Protein AF-A0A2D9F2F9-F1 (afdb_monomer_lite)

Structure (mmCIF, N/CA/C/O backbone):
data_AF-A0A2D9F2F9-F1
#
_entry.id   AF-A0A2D9F2F9-F1
#
loop_
_atom_site.group_PDB
_atom_site.id
_atom_site.type_symbol
_atom_site.label_atom_id
_atom_site.label_alt_id
_atom_site.label_comp_id
_atom_site.label_asym_id
_atom_site.label_entity_id
_atom_site.label_seq_id
_atom_site.pdbx_PDB_ins_code
_atom_site.Cartn_x
_atom_site.Cartn_y
_atom_site.Cartn_z
_atom_site.occupancy
_atom_site.B_iso_or_equiv
_atom_site.auth_seq_id
_atom_site.auth_comp_id
_atom_site.auth_asym_id
_atom_site.auth_atom_id
_atom_site.pdbx_PDB_model_num
ATOM 1 N N . MET A 1 1 ? 31.257 12.591 12.734 1.00 41.09 1 MET A N 1
ATOM 2 C CA . MET A 1 1 ? 29.980 13.313 12.896 1.00 41.09 1 MET A CA 1
ATOM 3 C C . MET A 1 1 ? 28.908 12.246 12.796 1.00 41.09 1 MET A C 1
ATOM 5 O O . MET A 1 1 ? 28.922 11.585 11.764 1.00 41.09 1 MET A O 1
ATOM 9 N N . PRO A 1 2 ? 28.128 11.923 13.841 1.00 45.25 2 PRO A N 1
ATOM 10 C CA . PRO A 1 2 ? 27.091 10.921 13.665 1.00 45.25 2 PRO A CA 1
ATOM 11 C C . PRO A 1 2 ? 25.992 11.529 12.789 1.00 45.25 2 PRO A C 1
ATOM 13 O O . PRO A 1 2 ? 25.572 12.664 12.996 1.00 45.25 2 PRO A O 1
ATOM 16 N N . ALA A 1 3 ? 25.642 10.796 11.739 1.00 45.31 3 ALA A N 1
ATOM 17 C CA . ALA A 1 3 ? 24.453 11.023 10.946 1.00 45.31 3 ALA A CA 1
ATOM 18 C C . ALA A 1 3 ? 23.274 10.523 11.786 1.00 45.31 3 ALA A C 1
ATOM 20 O O . ALA A 1 3 ? 22.999 9.326 11.805 1.00 45.31 3 ALA A O 1
ATOM 21 N N . ASP A 1 4 ? 22.662 11.410 12.566 1.00 48.84 4 ASP A N 1
ATOM 22 C CA . ASP A 1 4 ? 21.375 11.122 13.190 1.00 48.84 4 ASP A CA 1
ATOM 23 C C . ASP A 1 4 ? 20.339 11.035 12.065 1.00 48.84 4 ASP A C 1
ATOM 25 O O . ASP A 1 4 ? 20.074 12.002 11.351 1.00 48.84 4 ASP A O 1
ATOM 29 N N . ALA A 1 5 ? 19.882 9.806 11.844 1.00 53.22 5 ALA A N 1
ATOM 30 C CA . ALA A 1 5 ? 19.003 9.390 10.771 1.00 53.22 5 ALA A CA 1
ATOM 31 C C . ALA A 1 5 ? 17.619 10.026 10.938 1.00 53.22 5 ALA A C 1
ATOM 33 O O . ALA A 1 5 ? 16.884 9.675 11.861 1.00 53.22 5 ALA A O 1
ATOM 34 N N . ASP A 1 6 ? 17.252 10.931 10.034 1.00 70.38 6 ASP A N 1
ATOM 35 C CA . ASP A 1 6 ? 15.881 11.429 9.913 1.00 70.38 6 ASP A CA 1
ATOM 36 C C . ASP A 1 6 ? 15.065 10.363 9.160 1.00 70.38 6 ASP A C 1
ATOM 38 O O . ASP A 1 6 ? 14.753 10.496 7.984 1.00 70.38 6 ASP A O 1
ATOM 42 N N . ASN A 1 7 ? 14.826 9.221 9.811 1.00 78.12 7 ASN A N 1
ATOM 43 C CA . ASN A 1 7 ? 13.975 8.160 9.283 1.00 78.12 7 ASN A CA 1
ATOM 44 C C . ASN A 1 7 ? 12.609 8.244 9.966 1.00 78.12 7 ASN A C 1
ATOM 46 O O . ASN A 1 7 ? 12.495 8.113 11.189 1.00 78.12 7 ASN A O 1
ATOM 50 N N . MET A 1 8 ? 11.570 8.486 9.176 1.00 84.56 8 MET A N 1
ATOM 51 C CA . MET A 1 8 ? 10.201 8.589 9.649 1.00 84.56 8 MET A CA 1
ATOM 52 C C . MET A 1 8 ? 9.479 7.261 9.442 1.00 84.56 8 MET A C 1
ATOM 54 O O . MET A 1 8 ? 9.190 6.861 8.317 1.00 84.56 8 MET A O 1
ATOM 58 N N . LEU A 1 9 ? 9.132 6.618 10.556 1.00 88.31 9 LEU A N 1
ATOM 59 C CA . LEU A 1 9 ? 8.316 5.410 10.576 1.00 88.31 9 LEU A CA 1
ATOM 60 C C . LEU A 1 9 ? 6.837 5.769 10.725 1.00 88.31 9 LEU A C 1
ATOM 62 O O . LEU A 1 9 ? 6.443 6.410 11.705 1.00 88.31 9 LEU A O 1
ATOM 66 N N . VAL A 1 10 ? 6.020 5.318 9.775 1.00 90.94 10 VAL A N 1
ATOM 67 C CA . VAL A 1 10 ? 4.558 5.418 9.846 1.00 90.94 10 VAL A CA 1
ATOM 68 C C . VAL A 1 10 ? 3.949 4.038 9.649 1.00 90.94 10 VAL A C 1
ATOM 70 O O . VAL A 1 10 ? 4.169 3.399 8.623 1.00 90.94 10 VAL A O 1
ATOM 73 N N . ARG A 1 11 ? 3.154 3.581 10.615 1.00 93.3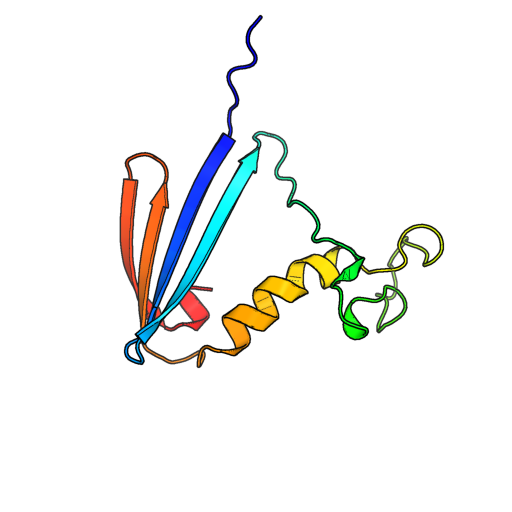1 11 ARG A N 1
ATOM 74 C CA . ARG A 1 11 ? 2.433 2.309 10.547 1.00 93.31 11 ARG A CA 1
ATOM 75 C C . ARG A 1 11 ? 0.948 2.552 10.340 1.00 93.31 11 ARG A C 1
ATOM 77 O O . ARG A 1 11 ? 0.298 3.169 11.177 1.00 93.31 11 ARG A O 1
ATOM 84 N N . TYR A 1 12 ? 0.407 1.989 9.271 1.00 93.44 12 TYR A N 1
ATOM 85 C CA . TYR A 1 12 ? -1.025 1.915 9.010 1.00 93.44 12 TYR A CA 1
ATOM 86 C C . TYR A 1 12 ? -1.498 0.507 9.362 1.00 93.44 12 TYR A C 1
ATOM 88 O O . TYR A 1 12 ? -0.962 -0.464 8.842 1.00 93.44 12 TYR A O 1
ATOM 96 N N . SER A 1 13 ? -2.485 0.378 10.242 1.00 94.06 13 SER A N 1
ATOM 97 C CA . SER A 1 13 ? -3.183 -0.877 10.533 1.00 94.06 13 SER A CA 1
ATOM 98 C 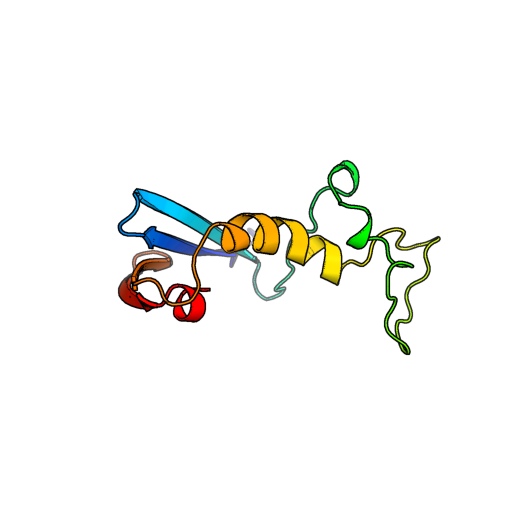C . SER A 1 13 ? -4.642 -0.734 10.127 1.00 94.06 13 SER A C 1
ATOM 100 O O . SER A 1 13 ? -5.333 0.145 10.635 1.00 94.06 13 SER A O 1
ATOM 102 N N . ILE A 1 14 ? -5.094 -1.592 9.219 1.00 93.56 14 ILE A N 1
ATOM 103 C CA . ILE A 1 14 ? -6.457 -1.612 8.691 1.00 93.56 14 ILE A CA 1
ATOM 104 C C . ILE A 1 14 ? -7.096 -2.918 9.139 1.00 93.56 14 ILE A C 1
ATOM 106 O O . ILE A 1 14 ? -6.624 -3.994 8.772 1.00 93.56 14 ILE A O 1
ATOM 110 N N . GLU A 1 15 ? -8.151 -2.829 9.939 1.00 92.88 15 GLU A N 1
ATOM 111 C CA . GLU A 1 15 ? -8.866 -3.980 10.486 1.00 92.88 15 GLU A CA 1
ATOM 112 C C . GLU A 1 15 ? -10.298 -3.990 9.950 1.00 92.88 15 GLU A C 1
ATOM 114 O O . GLU A 1 15 ? -11.018 -2.999 10.038 1.00 92.88 15 GLU A O 1
ATOM 119 N N . SER A 1 16 ? -10.708 -5.102 9.347 1.00 87.00 16 SER A N 1
ATOM 120 C CA . SER A 1 16 ? -12.074 -5.294 8.845 1.00 87.00 16 SER A CA 1
ATOM 121 C C . SER A 1 16 ? -12.909 -6.106 9.833 1.00 87.00 16 SER A C 1
ATOM 123 O O . SER A 1 16 ? -12.373 -6.915 10.590 1.00 87.00 16 SER A O 1
ATOM 125 N N . GLU A 1 17 ? -14.235 -5.971 9.769 1.00 83.00 17 GLU A N 1
ATOM 126 C CA . GLU A 1 17 ? -15.162 -6.747 10.616 1.00 83.00 17 GLU A CA 1
ATOM 127 C C . GLU A 1 17 ? -15.093 -8.266 10.381 1.00 83.00 17 GLU A C 1
ATOM 129 O O . GLU A 1 17 ? -15.348 -9.039 11.300 1.00 83.00 17 GLU A O 1
ATOM 134 N N . ASP A 1 18 ? -14.689 -8.703 9.184 1.00 81.06 18 ASP A N 1
ATOM 135 C CA . ASP A 1 18 ? -14.477 -10.123 8.850 1.00 81.06 18 ASP A CA 1
ATOM 136 C C . ASP A 1 18 ? -13.208 -10.714 9.508 1.00 81.06 18 ASP A C 1
ATOM 138 O O . ASP A 1 18 ? -12.909 -11.898 9.385 1.00 81.06 18 ASP A O 1
ATOM 142 N N . GLY A 1 19 ? -12.438 -9.891 10.230 1.00 79.00 19 GLY A N 1
ATOM 143 C CA . GLY A 1 19 ? -11.193 -10.287 10.886 1.00 79.00 19 GLY A CA 1
ATOM 144 C C . GLY A 1 19 ? -9.959 -10.201 9.986 1.00 79.00 19 GLY A C 1
ATOM 145 O O . GLY A 1 19 ? -8.849 -10.464 10.453 1.00 79.00 19 GLY A O 1
ATOM 146 N N . SER A 1 20 ? -10.110 -9.801 8.718 1.00 81.88 20 SER A N 1
ATOM 147 C CA . SER A 1 20 ? -8.972 -9.469 7.861 1.00 81.88 20 SER A CA 1
ATOM 148 C C . SER A 1 20 ? -8.260 -8.224 8.380 1.00 81.88 20 SER A C 1
ATOM 150 O O . SER A 1 20 ? -8.887 -7.202 8.670 1.00 81.88 20 SER A O 1
ATOM 152 N N . ARG A 1 21 ? -6.933 -8.310 8.471 1.00 87.50 21 ARG A N 1
ATOM 153 C CA . ARG A 1 21 ? -6.079 -7.222 8.933 1.00 87.50 21 ARG A CA 1
ATOM 154 C C . ARG A 1 21 ? -4.899 -7.039 7.996 1.00 87.50 21 ARG A C 1
ATOM 156 O O . ARG A 1 21 ? -4.152 -7.982 7.762 1.00 87.50 21 ARG A O 1
ATOM 163 N N . GLU A 1 22 ? -4.694 -5.807 7.553 1.00 90.88 22 GLU A N 1
ATOM 164 C CA . GLU A 1 22 ? -3.556 -5.415 6.727 1.00 90.88 22 GLU A CA 1
ATOM 165 C C . GLU A 1 22 ? -2.731 -4.341 7.438 1.00 90.88 22 GLU A C 1
ATOM 167 O O . GLU A 1 22 ? -3.279 -3.402 8.015 1.00 90.88 22 GLU A O 1
ATOM 172 N N . VAL A 1 23 ? -1.403 -4.493 7.428 1.00 91.31 23 VAL A N 1
ATOM 173 C CA . VAL A 1 23 ? -0.477 -3.560 8.090 1.00 91.31 23 VAL A CA 1
ATOM 174 C C . VAL A 1 23 ? 0.564 -3.041 7.107 1.00 91.31 23 VAL A C 1
ATOM 176 O O . VAL A 1 23 ? 1.329 -3.825 6.550 1.00 91.31 23 VAL A O 1
ATOM 179 N N . PHE A 1 24 ? 0.611 -1.734 6.880 1.00 89.06 24 PHE A N 1
ATOM 180 C CA . PHE A 1 24 ? 1.612 -1.096 6.028 1.00 89.06 24 PHE A CA 1
ATOM 181 C C . PHE A 1 24 ? 2.587 -0.311 6.898 1.00 89.06 24 PHE A C 1
ATOM 183 O O . PHE A 1 24 ? 2.217 0.691 7.506 1.00 89.06 24 PHE A O 1
ATOM 190 N N . ASP A 1 25 ? 3.828 -0.782 6.959 1.00 88.31 25 ASP A N 1
ATOM 191 C CA . ASP A 1 25 ? 4.935 -0.072 7.587 1.00 88.31 25 ASP A CA 1
ATOM 192 C C . ASP A 1 25 ? 5.673 0.734 6.514 1.00 88.31 25 ASP A C 1
ATOM 194 O O . ASP A 1 25 ? 6.262 0.167 5.591 1.00 88.31 25 ASP A O 1
ATOM 198 N N . LEU A 1 26 ? 5.620 2.059 6.623 1.00 84.38 26 LEU A N 1
ATOM 199 C CA . LEU A 1 26 ? 6.372 2.971 5.777 1.00 84.38 26 LEU A CA 1
ATOM 200 C C . LEU A 1 26 ? 7.604 3.446 6.538 1.00 84.38 26 LEU A C 1
ATOM 202 O O . LEU A 1 26 ? 7.490 4.133 7.552 1.00 84.38 26 LEU A O 1
ATOM 206 N N . ASP A 1 27 ? 8.762 3.064 6.015 1.00 84.00 27 ASP A N 1
ATOM 207 C CA . ASP A 1 27 ? 10.085 3.516 6.434 1.00 84.00 27 ASP A CA 1
ATOM 208 C C . ASP A 1 27 ? 10.547 4.571 5.425 1.00 84.00 27 ASP A C 1
ATOM 210 O O . ASP A 1 27 ? 10.734 4.269 4.243 1.00 84.00 27 ASP A O 1
ATOM 214 N N . ILE A 1 28 ? 10.581 5.831 5.858 1.00 81.06 28 ILE A N 1
ATOM 215 C CA . ILE A 1 28 ? 10.815 6.985 4.990 1.00 81.06 28 ILE A CA 1
ATOM 216 C C . ILE A 1 28 ? 12.113 7.659 5.420 1.00 81.06 28 ILE A C 1
ATOM 218 O O . ILE A 1 28 ? 12.136 8.409 6.395 1.00 81.06 28 ILE A O 1
ATOM 222 N N . ASP A 1 29 ? 13.168 7.445 4.639 1.00 79.81 29 ASP A N 1
ATOM 223 C CA . ASP A 1 29 ? 14.436 8.158 4.784 1.00 79.81 29 ASP A CA 1
ATOM 224 C C . ASP A 1 29 ? 14.269 9.610 4.297 1.00 79.81 29 ASP A C 1
ATOM 226 O O . ASP A 1 29 ? 13.840 9.865 3.170 1.00 79.81 29 ASP A O 1
ATOM 230 N N . LEU A 1 30 ? 14.546 10.597 5.145 1.00 76.06 30 LEU A N 1
ATOM 231 C CA . LEU A 1 30 ? 14.440 12.013 4.794 1.00 76.06 30 LEU A CA 1
ATOM 232 C C . LEU A 1 30 ? 15.837 12.611 4.549 1.00 76.06 30 LEU A C 1
ATOM 234 O O . LEU A 1 30 ? 16.790 12.306 5.264 1.00 76.06 30 LEU A O 1
ATOM 238 N N . PRO A 1 31 ? 16.000 13.493 3.538 1.00 68.94 31 PRO A N 1
ATOM 239 C CA . PRO A 1 31 ? 14.969 14.058 2.656 1.00 68.94 31 PRO A CA 1
ATOM 240 C C . PRO A 1 31 ? 14.631 13.180 1.435 1.00 68.94 31 PRO A C 1
ATOM 242 O O . PRO A 1 31 ? 13.840 13.591 0.582 1.00 68.94 31 PRO A O 1
ATOM 245 N N . GLN A 1 32 ? 15.272 12.019 1.288 1.00 67.94 32 GLN A N 1
ATOM 246 C CA . GLN A 1 32 ? 15.185 11.186 0.090 1.00 67.94 32 GLN A CA 1
ATOM 247 C C . GLN A 1 32 ? 14.070 10.150 0.221 1.00 67.94 32 GLN A C 1
ATOM 249 O O . GLN A 1 32 ? 14.318 9.002 0.567 1.00 67.94 32 GLN A O 1
ATOM 254 N N . VAL A 1 33 ? 12.846 10.541 -0.143 1.00 65.19 33 VAL A N 1
ATOM 255 C CA . VAL A 1 33 ? 11.691 9.630 -0.176 1.00 65.19 33 VAL A CA 1
ATOM 256 C C . VAL A 1 33 ? 11.876 8.591 -1.292 1.00 65.19 33 VAL A C 1
ATOM 258 O O . VAL A 1 33 ? 11.388 8.752 -2.411 1.00 65.19 33 VAL A O 1
ATOM 261 N N . ALA A 1 34 ? 12.630 7.536 -1.001 1.00 65.31 34 ALA A N 1
ATOM 262 C CA . ALA A 1 34 ? 12.884 6.422 -1.898 1.00 65.31 34 ALA A CA 1
ATOM 263 C C . ALA A 1 34 ? 12.153 5.182 -1.384 1.00 65.31 34 ALA A C 1
ATOM 265 O O . ALA A 1 34 ? 12.418 4.691 -0.291 1.00 65.31 34 ALA A O 1
ATOM 266 N N . ILE A 1 35 ? 11.239 4.649 -2.194 1.00 68.44 35 ILE A N 1
ATOM 267 C CA . ILE A 1 35 ? 10.563 3.390 -1.882 1.00 68.44 35 ILE A CA 1
ATOM 268 C C . ILE A 1 35 ? 11.480 2.247 -2.308 1.00 68.44 35 ILE A C 1
ATOM 270 O O . ILE A 1 35 ? 11.895 2.163 -3.469 1.00 68.44 35 ILE A O 1
ATOM 274 N N . LYS A 1 36 ? 11.801 1.360 -1.367 1.00 72.50 36 LYS A N 1
ATOM 275 C CA . LYS A 1 36 ? 12.622 0.182 -1.640 1.00 72.50 36 LYS A CA 1
ATOM 276 C C . LYS A 1 36 ? 11.923 -0.718 -2.658 1.00 72.50 36 LYS A C 1
ATOM 278 O O . LYS A 1 36 ? 10.763 -1.081 -2.484 1.00 72.50 36 LYS A O 1
ATOM 283 N N . GLN A 1 37 ? 12.641 -1.092 -3.714 1.00 73.31 37 GLN A N 1
ATOM 284 C CA . GLN A 1 37 ? 12.086 -1.989 -4.721 1.00 73.31 37 GLN A CA 1
ATOM 285 C C . GLN A 1 37 ? 11.989 -3.426 -4.191 1.00 73.31 37 GLN A C 1
ATOM 287 O O . GLN A 1 37 ? 12.900 -3.873 -3.484 1.00 73.31 37 GLN A O 1
ATOM 292 N N . PRO A 1 38 ? 10.908 -4.150 -4.524 1.00 75.94 38 PRO A N 1
ATOM 293 C CA . PRO A 1 38 ? 10.774 -5.560 -4.191 1.00 75.94 38 PRO A CA 1
ATOM 294 C C . PRO A 1 38 ? 11.758 -6.417 -4.990 1.00 75.94 38 PRO A C 1
ATOM 296 O O . PRO A 1 38 ? 12.275 -6.010 -6.033 1.00 75.94 38 PRO A O 1
ATOM 299 N N . ASP A 1 39 ? 12.004 -7.625 -4.490 1.00 79.56 39 ASP A N 1
ATOM 300 C CA . ASP A 1 39 ? 12.925 -8.564 -5.118 1.00 79.56 39 ASP A CA 1
ATOM 301 C C . ASP A 1 39 ? 12.388 -9.007 -6.496 1.00 79.56 39 ASP A C 1
ATOM 303 O O . ASP A 1 39 ? 11.258 -9.507 -6.580 1.00 79.56 39 ASP A O 1
ATOM 307 N N . PRO A 1 40 ? 13.165 -8.852 -7.585 1.00 74.50 40 PRO A N 1
ATOM 308 C CA . PRO A 1 40 ? 12.683 -9.094 -8.944 1.00 74.50 40 PRO A CA 1
ATOM 309 C C . PRO A 1 40 ? 12.291 -10.555 -9.191 1.00 74.50 40 PRO A C 1
ATOM 311 O O . PRO A 1 40 ? 11.481 -10.833 -10.068 1.00 74.50 40 PRO A O 1
ATOM 314 N N . SER A 1 41 ? 12.824 -11.483 -8.394 1.00 77.38 41 SER A N 1
ATOM 315 C CA . SER A 1 41 ? 12.551 -12.923 -8.482 1.00 77.38 41 SER A CA 1
ATOM 316 C C . SER A 1 41 ? 11.098 -13.295 -8.152 1.00 77.38 41 SER A C 1
ATOM 318 O O . SER A 1 41 ? 10.671 -14.407 -8.450 1.00 77.38 41 SER A O 1
ATOM 320 N N . SER A 1 42 ? 10.353 -12.389 -7.508 1.00 80.75 42 SER A N 1
ATOM 321 C CA . SER A 1 42 ? 8.977 -12.620 -7.042 1.00 80.75 42 SER A CA 1
ATOM 322 C C . SER A 1 42 ? 7.932 -11.849 -7.854 1.00 80.75 42 SER A C 1
ATOM 324 O O . SER A 1 42 ? 6.759 -11.814 -7.477 1.00 80.75 42 SER A O 1
ATOM 326 N N . LEU A 1 43 ? 8.349 -11.185 -8.937 1.00 89.56 43 LEU A N 1
ATOM 327 C CA . LEU A 1 43 ? 7.464 -10.339 -9.724 1.00 89.56 43 LEU A CA 1
ATOM 328 C C . LEU A 1 43 ? 6.624 -11.175 -10.707 1.00 89.56 43 LEU A C 1
ATOM 330 O O . LEU A 1 43 ? 7.152 -12.071 -11.363 1.00 89.56 43 LEU A O 1
ATOM 334 N N . PRO A 1 44 ? 5.312 -10.905 -10.812 1.00 91.69 44 PRO A N 1
ATOM 335 C CA . PRO A 1 44 ? 4.439 -11.547 -11.785 1.00 91.69 44 PRO A CA 1
ATOM 336 C C . PRO A 1 44 ? 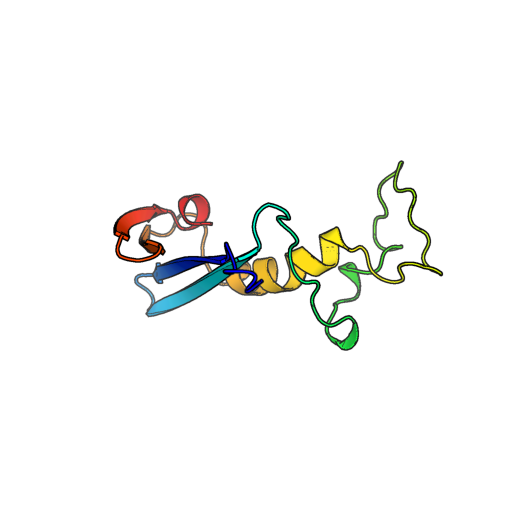4.704 -11.014 -13.199 1.00 91.69 44 PRO A C 1
ATOM 338 O O . PRO A 1 44 ? 5.183 -9.895 -13.367 1.00 91.69 44 PRO A O 1
ATOM 341 N N . GLU A 1 45 ? 4.290 -11.770 -14.218 1.00 92.56 45 GLU A N 1
ATOM 342 C CA . GLU A 1 45 ? 4.492 -11.429 -15.640 1.00 92.56 45 GLU A CA 1
ATOM 343 C C . GLU A 1 45 ? 3.956 -10.038 -16.017 1.00 92.56 45 GLU A C 1
ATOM 345 O O . GLU A 1 45 ? 4.545 -9.331 -16.829 1.00 92.56 45 GLU A O 1
ATOM 350 N N . TRP A 1 46 ? 2.866 -9.584 -15.388 1.00 93.44 46 TRP A N 1
ATOM 351 C CA . TRP A 1 46 ? 2.313 -8.258 -15.675 1.00 93.44 46 TRP A CA 1
ATOM 352 C C . TRP A 1 46 ? 3.211 -7.100 -15.212 1.00 93.44 46 TRP A C 1
ATOM 354 O O . TRP A 1 46 ? 2.998 -5.962 -15.629 1.00 93.44 46 TRP A O 1
ATOM 364 N N . ALA A 1 47 ? 4.198 -7.369 -14.352 1.00 93.81 47 ALA A N 1
ATOM 365 C CA . ALA A 1 47 ? 5.179 -6.387 -13.908 1.00 93.81 47 ALA A CA 1
ATOM 366 C C . ALA A 1 47 ? 6.402 -6.294 -14.839 1.00 93.81 47 ALA A C 1
ATOM 368 O O . ALA A 1 47 ? 7.264 -5.438 -14.620 1.00 93.81 47 ALA A O 1
ATOM 369 N N . GLU A 1 48 ? 6.504 -7.134 -15.874 1.00 94.81 48 GLU A N 1
ATOM 370 C CA . GLU A 1 48 ? 7.534 -7.003 -16.907 1.00 94.81 48 GLU A CA 1
ATOM 371 C C . GLU A 1 48 ? 7.429 -5.649 -17.619 1.00 94.81 48 GLU A C 1
ATOM 373 O O . GLU A 1 48 ? 6.338 -5.148 -17.884 1.00 94.81 48 GLU A O 1
ATOM 378 N N . LEU A 1 49 ? 8.567 -5.035 -17.962 1.00 94.19 49 LEU A N 1
ATOM 379 C CA . LEU A 1 49 ? 8.566 -3.704 -18.579 1.00 94.19 49 LEU A CA 1
ATOM 380 C C . LEU A 1 49 ? 7.826 -3.684 -19.921 1.00 94.19 49 LEU A C 1
ATOM 382 O O . LEU A 1 49 ? 7.179 -2.694 -20.255 1.00 94.19 49 LEU A O 1
ATOM 386 N N . GLU A 1 50 ? 7.939 -4.763 -20.691 1.00 94.25 50 GLU A N 1
ATOM 387 C CA . GLU A 1 50 ? 7.331 -4.867 -22.017 1.00 94.25 50 GLU A CA 1
ATOM 388 C C . GLU A 1 50 ? 5.824 -5.173 -21.941 1.00 94.25 50 GLU A C 1
ATOM 390 O O . GLU A 1 50 ? 5.107 -4.981 -22.926 1.00 94.25 50 GLU A O 1
ATOM 395 N N . TYR A 1 51 ? 5.317 -5.570 -20.769 1.00 94.19 51 TYR A N 1
ATOM 396 C CA . TYR A 1 51 ? 3.893 -5.760 -20.532 1.00 94.19 51 TYR A CA 1
ATOM 397 C C . TYR A 1 51 ? 3.205 -4.395 -20.361 1.00 94.19 51 TYR A C 1
ATOM 399 O O . TYR A 1 51 ? 3.251 -3.770 -19.306 1.00 94.19 51 TYR A O 1
ATOM 407 N N . HIS A 1 52 ? 2.573 -3.902 -21.432 1.00 93.62 52 HIS A N 1
ATOM 408 C CA . HIS A 1 52 ? 1.904 -2.590 -21.472 1.00 93.62 52 HIS A CA 1
ATOM 409 C C . HIS A 1 52 ? 2.809 -1.389 -21.133 1.00 93.62 52 HIS A C 1
ATOM 411 O O . HIS A 1 52 ? 2.396 -0.445 -20.454 1.00 93.62 52 HIS A O 1
ATOM 417 N N . LYS A 1 53 ? 4.035 -1.378 -21.672 1.00 92.06 53 LYS A N 1
ATOM 418 C CA . LYS A 1 53 ? 4.960 -0.241 -21.563 1.00 92.06 53 LYS A CA 1
ATOM 419 C C . LYS A 1 53 ? 4.296 1.091 -21.944 1.00 92.06 53 LYS A C 1
ATOM 421 O O . LYS A 1 53 ? 3.712 1.221 -23.021 1.00 92.06 53 LYS A O 1
ATOM 426 N N . CYS A 1 54 ? 4.453 2.114 -21.101 1.00 94.25 54 CYS A N 1
ATOM 427 C CA . CYS A 1 54 ? 3.934 3.454 -21.386 1.00 94.25 54 CYS A CA 1
ATOM 428 C C . CYS A 1 54 ? 4.555 4.038 -22.668 1.00 94.25 54 CYS A C 1
ATOM 430 O O . CYS A 1 54 ? 5.759 3.910 -22.895 1.00 94.25 54 CYS A O 1
ATOM 432 N N . GLN A 1 55 ? 3.758 4.780 -23.445 1.00 94.31 55 GLN A N 1
ATOM 433 C CA . GLN A 1 55 ? 4.161 5.347 -24.742 1.00 94.31 55 GLN A CA 1
ATOM 434 C C . GLN A 1 55 ? 5.450 6.188 -24.691 1.00 94.31 55 GLN A C 1
ATOM 436 O O . GLN A 1 55 ? 6.237 6.166 -25.632 1.00 94.31 55 GLN A O 1
ATOM 441 N N . HIS A 1 56 ? 5.680 6.917 -23.596 1.00 94.44 56 HIS A N 1
ATOM 442 C CA . HIS A 1 56 ? 6.850 7.785 -23.414 1.00 94.44 56 HIS A CA 1
ATOM 443 C C . HIS A 1 56 ? 7.847 7.242 -22.379 1.00 94.44 56 HIS A C 1
ATOM 445 O O . HIS A 1 56 ? 8.624 8.007 -21.814 1.00 94.44 56 HIS A O 1
ATOM 451 N N . CYS A 1 57 ? 7.815 5.938 -22.081 1.00 92.88 57 CYS A N 1
ATOM 452 C CA . CYS A 1 57 ? 8.724 5.353 -21.099 1.00 92.88 57 CYS A CA 1
ATOM 453 C C . CYS A 1 57 ? 10.165 5.296 -21.651 1.00 92.88 57 CYS A C 1
ATOM 455 O O . CYS A 1 57 ? 10.388 4.624 -22.663 1.00 92.88 57 CYS A O 1
ATOM 457 N N . PRO A 1 58 ? 11.152 5.935 -20.991 1.00 94.00 58 PRO A N 1
ATOM 458 C CA . PRO A 1 58 ? 12.541 5.957 -21.457 1.00 94.00 58 PRO A CA 1
ATOM 459 C C . PRO A 1 58 ? 13.317 4.669 -21.139 1.00 94.00 58 PRO A C 1
ATOM 461 O O . PRO A 1 58 ? 14.438 4.498 -21.610 1.00 94.00 58 PRO A O 1
ATOM 464 N N . LEU A 1 59 ? 12.755 3.777 -20.318 1.00 94.62 59 LEU A N 1
ATOM 465 C CA . LEU A 1 59 ? 13.431 2.564 -19.858 1.00 94.62 59 LEU A CA 1
ATOM 466 C C . LEU A 1 59 ? 13.464 1.495 -20.954 1.00 94.62 59 LEU A C 1
ATOM 468 O O . LEU A 1 59 ? 12.593 1.452 -21.824 1.00 94.62 59 LEU A O 1
ATOM 472 N N . THR A 1 60 ? 14.451 0.605 -20.901 1.00 93.50 60 THR A N 1
ATOM 473 C CA . THR A 1 60 ? 14.598 -0.523 -21.832 1.00 93.50 60 THR A CA 1
ATOM 474 C C . THR A 1 60 ? 14.645 -1.834 -21.068 1.00 93.50 60 THR A C 1
ATOM 476 O O . THR A 1 60 ? 15.153 -1.876 -19.951 1.00 93.50 60 THR A O 1
ATOM 479 N N . LYS A 1 61 ? 14.173 -2.923 -21.681 1.00 91.62 61 LYS A N 1
ATOM 480 C CA . LYS A 1 61 ? 14.170 -4.252 -21.053 1.00 91.62 61 LYS A CA 1
ATOM 481 C C . LYS A 1 61 ? 15.567 -4.760 -20.681 1.00 91.62 61 LYS A C 1
ATOM 483 O O . LYS A 1 61 ? 15.704 -5.551 -19.759 1.00 91.62 61 LYS A O 1
ATOM 488 N N . GLU A 1 62 ? 16.604 -4.302 -21.386 1.00 91.81 62 GLU A N 1
ATOM 489 C CA . GLU A 1 62 ? 17.999 -4.663 -21.096 1.00 91.81 62 GLU A CA 1
ATOM 490 C C . GLU A 1 62 ? 18.487 -4.076 -19.769 1.00 91.81 62 GLU A C 1
ATOM 492 O O . GLU A 1 62 ? 19.300 -4.691 -19.087 1.00 91.81 62 GLU A O 1
ATOM 497 N N . THR A 1 63 ? 18.001 -2.884 -19.410 1.00 91.19 63 THR A N 1
ATOM 498 C CA . THR A 1 63 ? 18.382 -2.197 -18.167 1.00 91.19 63 THR A CA 1
ATOM 499 C C . THR A 1 63 ? 17.375 -2.438 -17.046 1.00 91.19 63 THR A C 1
ATOM 501 O O . THR A 1 63 ? 17.756 -2.525 -15.885 1.00 91.19 63 THR A O 1
ATOM 504 N N . HIS A 1 64 ? 16.097 -2.558 -17.399 1.00 91.88 64 HIS A N 1
ATOM 505 C CA . HIS A 1 64 ? 14.966 -2.714 -16.496 1.00 91.88 64 HIS A CA 1
ATOM 506 C C . HIS A 1 64 ? 14.040 -3.793 -17.070 1.00 91.88 64 HIS A C 1
ATOM 508 O O . HIS A 1 64 ? 13.086 -3.467 -17.775 1.00 91.88 64 HIS A O 1
ATOM 514 N N . PRO A 1 65 ? 14.313 -5.085 -16.819 1.00 92.38 65 PRO A N 1
ATOM 515 C CA . PRO A 1 65 ? 13.456 -6.165 -17.312 1.00 92.38 65 PRO A CA 1
ATOM 516 C C . PRO A 1 65 ? 12.027 -6.067 -16.755 1.00 92.38 65 PRO A C 1
ATOM 518 O O . PRO A 1 65 ? 11.071 -6.400 -17.449 1.00 92.38 65 PRO A O 1
ATOM 521 N N . HIS A 1 66 ? 11.875 -5.529 -15.541 1.00 94.12 66 HIS A N 1
ATOM 522 C CA . HIS A 1 66 ? 10.588 -5.233 -14.914 1.00 94.12 66 HIS A CA 1
ATOM 523 C C . HIS A 1 66 ? 10.353 -3.724 -14.817 1.00 94.12 66 HIS A C 1
ATOM 525 O O . HIS A 1 66 ? 11.291 -2.945 -14.621 1.00 94.12 66 HIS A O 1
ATOM 531 N N . CYS A 1 67 ? 9.092 -3.307 -14.932 1.00 92.50 67 CYS A N 1
ATOM 532 C CA . CYS A 1 67 ? 8.703 -1.919 -14.735 1.00 92.50 67 CYS A CA 1
ATOM 533 C C . CYS A 1 67 ? 8.842 -1.558 -13.245 1.00 92.50 67 CYS A C 1
ATOM 535 O O . CYS A 1 67 ? 8.186 -2.180 -12.406 1.00 92.50 67 CYS A O 1
ATOM 537 N N . PRO A 1 68 ? 9.632 -0.526 -12.890 1.00 90.12 68 PRO A N 1
ATOM 538 C CA . PRO A 1 68 ? 9.858 -0.160 -11.494 1.00 90.12 68 PRO A CA 1
ATOM 539 C C . PRO A 1 68 ? 8.568 0.267 -10.784 1.00 90.12 68 PRO A C 1
ATOM 541 O O . PRO A 1 68 ? 8.413 0.015 -9.596 1.00 90.12 68 PRO A O 1
ATOM 544 N N . VAL A 1 69 ? 7.628 0.881 -11.510 1.00 90.25 69 VAL A N 1
ATOM 545 C CA . VAL A 1 69 ? 6.326 1.285 -10.961 1.00 90.25 69 VAL A CA 1
ATOM 546 C C . VAL A 1 69 ? 5.417 0.073 -10.777 1.00 90.25 69 VAL A C 1
ATOM 548 O O . VAL A 1 69 ? 4.811 -0.074 -9.722 1.00 90.25 69 VAL A O 1
ATOM 551 N N . ALA A 1 70 ? 5.345 -0.818 -11.770 1.00 92.31 70 ALA A N 1
ATOM 552 C CA . ALA A 1 70 ? 4.514 -2.016 -11.681 1.00 92.31 70 ALA A CA 1
ATOM 553 C C . ALA A 1 70 ? 4.976 -2.926 -10.537 1.00 92.31 70 ALA A C 1
ATOM 555 O O . ALA A 1 70 ? 4.145 -3.405 -9.773 1.00 92.31 70 ALA A O 1
ATOM 556 N N . ALA A 1 71 ? 6.293 -3.083 -10.367 1.00 91.12 71 ALA A N 1
ATOM 557 C CA . ALA A 1 71 ? 6.882 -3.854 -9.281 1.00 91.12 71 ALA A CA 1
ATOM 558 C C . ALA A 1 71 ? 6.405 -3.375 -7.899 1.00 91.12 71 ALA A C 1
ATOM 560 O O . ALA A 1 71 ? 5.999 -4.192 -7.077 1.00 91.12 71 ALA A O 1
ATOM 561 N N . LEU A 1 72 ? 6.373 -2.057 -7.662 1.00 87.81 72 LEU A N 1
ATOM 562 C CA . LEU A 1 72 ? 5.891 -1.476 -6.401 1.00 87.81 72 LEU A CA 1
ATOM 563 C C . LEU A 1 72 ? 4.406 -1.764 -6.131 1.00 87.81 72 LEU A C 1
ATOM 565 O O . LEU A 1 72 ? 3.994 -1.849 -4.978 1.00 87.81 72 LEU A O 1
ATOM 569 N N . LEU A 1 73 ? 3.602 -1.940 -7.182 1.00 89.31 73 LEU A N 1
ATOM 570 C CA . LEU A 1 73 ? 2.170 -2.213 -7.062 1.00 89.31 73 LEU A CA 1
ATOM 571 C C . LEU A 1 73 ? 1.854 -3.688 -6.793 1.00 89.31 73 LEU A C 1
ATOM 573 O O . LEU A 1 73 ? 0.716 -3.995 -6.450 1.00 89.31 73 LEU A O 1
ATOM 577 N N . VAL A 1 74 ? 2.819 -4.602 -6.945 1.00 89.75 74 VAL A N 1
ATOM 578 C CA . VAL A 1 74 ? 2.577 -6.046 -6.792 1.00 89.75 74 VAL A CA 1
ATOM 579 C C . VAL A 1 74 ? 2.122 -6.384 -5.376 1.00 89.75 74 VAL A C 1
ATOM 581 O O . VAL A 1 74 ? 1.061 -6.983 -5.212 1.00 89.75 74 VAL A O 1
ATOM 584 N N . ASP A 1 75 ? 2.902 -5.986 -4.366 1.00 85.12 75 ASP A N 1
ATOM 585 C CA . ASP A 1 75 ? 2.581 -6.255 -2.958 1.00 85.12 75 ASP A CA 1
ATOM 586 C C . ASP A 1 75 ? 1.267 -5.575 -2.570 1.00 85.12 75 ASP A C 1
ATOM 588 O O . ASP A 1 75 ? 0.328 -6.222 -2.103 1.00 85.12 75 ASP A O 1
ATOM 592 N N . TYR A 1 76 ? 1.161 -4.280 -2.872 1.00 86.56 76 TYR A N 1
ATOM 593 C CA . TYR A 1 76 ? -0.025 -3.495 -2.563 1.00 86.56 76 TYR A CA 1
ATOM 594 C C . TYR A 1 76 ? -1.288 -4.099 -3.194 1.00 86.56 76 TYR A C 1
ATOM 596 O O . TYR A 1 76 ? -2.279 -4.318 -2.502 1.00 86.56 76 TYR A O 1
ATOM 604 N N . GLY A 1 77 ? -1.259 -4.452 -4.481 1.00 86.94 77 GLY A N 1
ATOM 605 C CA . GLY A 1 77 ? -2.400 -5.047 -5.179 1.00 86.94 77 GLY A CA 1
ATOM 606 C C . GLY A 1 77 ? -2.807 -6.416 -4.626 1.00 86.94 77 GLY A C 1
ATOM 607 O O . GLY A 1 77 ? -3.997 -6.683 -4.461 1.00 86.94 77 GLY A O 1
ATOM 608 N N . GLN A 1 78 ? -1.844 -7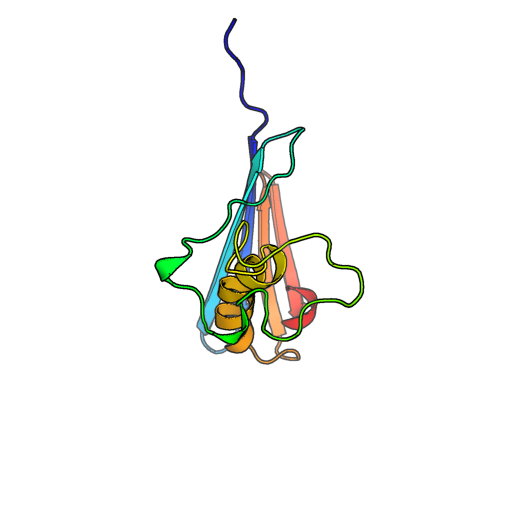.276 -4.281 1.00 85.75 78 GLN A N 1
ATOM 609 C CA . GLN A 1 78 ? -2.135 -8.594 -3.698 1.00 85.75 78 GLN A CA 1
ATOM 610 C C . GLN A 1 78 ? -2.809 -8.502 -2.326 1.00 85.75 78 GLN A C 1
ATOM 612 O O . GLN A 1 78 ? -3.654 -9.334 -1.988 1.00 85.75 78 GLN A O 1
ATOM 617 N N . ARG A 1 79 ? -2.413 -7.510 -1.533 1.00 85.50 79 ARG A N 1
ATOM 618 C CA . ARG A 1 79 ? -2.880 -7.309 -0.161 1.00 85.50 79 ARG A CA 1
ATOM 619 C C . ARG A 1 79 ? -4.234 -6.618 -0.121 1.00 85.50 79 ARG A C 1
ATOM 621 O O . ARG A 1 79 ? -5.166 -7.098 0.517 1.00 85.50 79 ARG A O 1
ATOM 628 N N . THR A 1 80 ? -4.374 -5.542 -0.889 1.00 83.62 80 THR A N 1
ATOM 629 C CA . THR A 1 80 ? -5.619 -4.770 -0.985 1.00 83.62 80 THR A CA 1
ATOM 630 C C . THR A 1 80 ? -6.713 -5.490 -1.761 1.00 83.62 80 THR A C 1
ATOM 632 O O . THR A 1 80 ? -7.883 -5.352 -1.418 1.00 83.62 80 THR A O 1
ATOM 635 N N . GLY A 1 81 ? -6.358 -6.341 -2.730 1.00 83.69 81 GLY A N 1
ATOM 636 C CA . GLY A 1 81 ? -7.314 -7.159 -3.482 1.00 83.69 81 GLY A CA 1
ATOM 637 C C . GLY A 1 81 ? -8.089 -8.175 -2.633 1.00 83.69 81 GLY A C 1
ATOM 638 O O . GLY A 1 81 ? -9.051 -8.767 -3.118 1.00 83.69 81 GLY A O 1
ATOM 639 N N . ARG A 1 82 ? -7.697 -8.378 -1.369 1.00 81.81 82 ARG A N 1
ATOM 640 C CA . ARG A 1 82 ? -8.430 -9.204 -0.396 1.00 81.81 82 ARG A CA 1
ATOM 641 C C . ARG A 1 82 ? -9.545 -8.439 0.316 1.00 81.81 82 ARG A C 1
ATOM 643 O O . ARG A 1 82 ? -10.360 -9.064 0.986 1.00 81.81 82 ARG A O 1
ATOM 650 N N . MET A 1 83 ? -9.584 -7.113 0.185 1.00 83.25 83 MET A N 1
ATOM 651 C CA . MET A 1 83 ? -10.568 -6.253 0.832 1.00 83.25 83 MET A CA 1
ATOM 652 C C . MET A 1 83 ? -11.646 -5.805 -0.152 1.00 83.25 83 MET A C 1
ATOM 654 O O . MET A 1 83 ? -11.386 -5.488 -1.311 1.00 83.25 83 MET A O 1
ATOM 658 N N . VAL A 1 84 ? -12.882 -5.737 0.337 1.00 87.06 84 VAL A N 1
ATOM 659 C CA . VAL A 1 84 ? -14.008 -5.194 -0.424 1.00 87.06 84 VAL A CA 1
ATOM 660 C C . VAL A 1 84 ? -14.065 -3.684 -0.197 1.00 87.06 84 VAL A C 1
ATOM 662 O O . VAL A 1 84 ? -14.296 -3.240 0.925 1.00 87.06 84 VAL A O 1
ATOM 665 N N . SER A 1 85 ? -13.898 -2.904 -1.268 1.00 86.69 85 SER A N 1
ATOM 666 C CA . SER A 1 85 ? -13.674 -1.447 -1.252 1.00 86.69 85 SER A CA 1
ATOM 667 C C . SER A 1 85 ? -14.646 -0.637 -0.383 1.00 86.69 85 SER A C 1
ATOM 669 O O . SER A 1 85 ? -14.232 0.300 0.291 1.00 86.69 85 SER A O 1
ATOM 671 N N . TYR A 1 86 ? -15.927 -1.003 -0.363 1.00 89.06 86 TYR A N 1
ATOM 672 C CA . TYR A 1 86 ? -16.973 -0.274 0.366 1.00 89.06 86 TYR A CA 1
ATOM 673 C C . TYR A 1 86 ? -17.218 -0.785 1.795 1.00 89.06 86 TYR A C 1
ATOM 675 O O . TYR A 1 86 ? -18.114 -0.289 2.477 1.00 89.06 86 TYR A O 1
ATOM 683 N N . THR A 1 87 ? -16.467 -1.788 2.251 1.00 90.00 87 THR A N 1
ATOM 684 C CA . THR A 1 87 ? -16.619 -2.337 3.606 1.00 90.00 87 THR A CA 1
ATOM 685 C C . THR A 1 87 ? -16.075 -1.355 4.630 1.00 90.00 87 THR A C 1
ATOM 687 O O . THR A 1 87 ? -15.064 -0.701 4.375 1.00 90.00 87 THR A O 1
ATOM 690 N N . GLN A 1 88 ? -16.741 -1.240 5.781 1.00 93.81 88 GLN A N 1
ATOM 691 C CA . GLN A 1 88 ? -16.225 -0.436 6.883 1.00 93.81 88 GLN A CA 1
ATOM 692 C C . GLN A 1 88 ? -15.017 -1.115 7.523 1.00 93.81 88 GLN A C 1
ATOM 694 O O . GLN A 1 88 ? -15.034 -2.311 7.810 1.00 93.81 88 GLN A O 1
ATOM 699 N N . VAL A 1 89 ? -13.978 -0.323 7.758 1.00 94.19 89 VAL A N 1
ATOM 700 C CA . VAL A 1 89 ? -12.738 -0.746 8.400 1.00 94.19 89 VAL A CA 1
ATOM 701 C C . VAL A 1 89 ? -12.382 0.217 9.523 1.00 94.19 89 VAL A C 1
ATOM 703 O O . VAL A 1 89 ? -12.721 1.404 9.491 1.00 94.19 89 VAL A O 1
ATOM 706 N N . ASP A 1 90 ? -11.694 -0.306 10.524 1.00 95.69 90 ASP A N 1
ATOM 707 C CA . ASP A 1 90 ? -11.051 0.471 11.568 1.00 95.69 90 ASP A CA 1
ATOM 708 C C . ASP A 1 90 ? -9.598 0.724 11.141 1.00 95.69 90 ASP A C 1
ATOM 710 O O . ASP A 1 90 ? -8.775 -0.190 11.065 1.00 95.69 90 ASP A O 1
ATOM 714 N N . LEU A 1 91 ? -9.300 1.979 10.805 1.00 95.75 91 LEU A N 1
ATOM 715 C CA . LEU A 1 91 ? -7.969 2.450 10.443 1.00 95.75 91 LEU A CA 1
ATOM 716 C C . LEU A 1 91 ? -7.272 2.995 11.687 1.00 95.75 91 LEU A C 1
ATOM 718 O O . LEU A 1 91 ? -7.799 3.863 12.382 1.00 95.75 91 LEU A O 1
ATOM 722 N N . THR A 1 92 ? -6.048 2.543 11.918 1.00 96.44 92 THR A N 1
ATOM 723 C CA . THR A 1 92 ? -5.137 3.074 12.927 1.00 96.44 92 THR A CA 1
ATOM 724 C C . THR A 1 92 ? -3.839 3.509 12.259 1.00 96.44 92 THR A C 1
ATOM 726 O O . THR A 1 92 ? -3.206 2.711 11.575 1.00 96.44 92 THR A O 1
ATOM 729 N N . VAL A 1 93 ? -3.422 4.753 12.485 1.00 95.75 93 VAL A N 1
ATOM 730 C CA . VAL A 1 93 ? -2.153 5.310 12.002 1.00 95.75 93 VAL A CA 1
ATOM 731 C C . VAL A 1 93 ? -1.277 5.661 13.196 1.00 95.75 93 VAL A C 1
ATOM 733 O O . VAL A 1 93 ? -1.690 6.428 14.068 1.00 95.75 93 VAL A O 1
ATOM 736 N N . GLU A 1 94 ? -0.075 5.099 13.233 1.00 95.25 94 GLU A N 1
ATOM 737 C CA . GLU A 1 94 ? 0.918 5.300 14.287 1.00 95.25 94 GLU A CA 1
ATOM 738 C C . GLU A 1 94 ? 2.165 5.960 13.687 1.00 95.25 94 GLU A C 1
ATOM 740 O O . GLU A 1 94 ? 2.746 5.449 12.731 1.00 95.25 94 GLU A O 1
ATOM 745 N N . GLN A 1 95 ? 2.571 7.102 14.242 1.00 92.19 95 GLN A N 1
ATOM 746 C CA . GLN A 1 95 ? 3.756 7.857 13.833 1.00 92.19 95 GLN A CA 1
ATOM 747 C C . GLN A 1 95 ? 4.460 8.399 15.080 1.00 92.19 95 GLN A C 1
ATOM 749 O O . GLN A 1 95 ? 3.950 9.301 15.751 1.00 92.19 95 GLN A O 1
ATOM 754 N N . GLY A 1 96 ? 5.640 7.860 15.393 1.00 87.81 96 GLY A N 1
ATOM 755 C CA . GLY A 1 96 ? 6.338 8.179 16.641 1.00 87.81 96 GLY A CA 1
ATOM 756 C C . GLY A 1 96 ? 5.448 7.900 17.857 1.00 87.81 96 GLY A C 1
ATOM 757 O O . GLY A 1 96 ? 5.010 6.773 18.065 1.00 87.81 96 GLY A O 1
ATOM 758 N N . GLU A 1 97 ? 5.153 8.934 18.643 1.00 88.62 97 GLU A N 1
ATOM 759 C CA . GLU A 1 97 ? 4.260 8.854 19.812 1.00 88.62 97 GLU A CA 1
ATOM 760 C C . GLU A 1 97 ? 2.786 9.155 19.477 1.00 88.62 97 GLU A C 1
ATOM 762 O O . GLU A 1 97 ? 1.911 9.035 20.336 1.00 88.62 97 GLU A O 1
ATOM 767 N N . THR A 1 98 ? 2.490 9.561 18.238 1.00 91.31 98 THR A N 1
ATOM 768 C CA . THR A 1 98 ? 1.134 9.927 17.814 1.00 91.31 98 THR A CA 1
ATOM 769 C C . THR A 1 98 ? 0.393 8.709 17.283 1.00 91.31 98 THR A C 1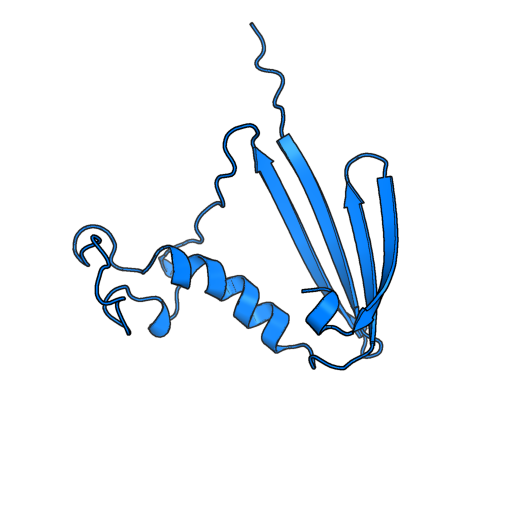
ATOM 771 O O . THR A 1 98 ? 0.893 7.988 16.420 1.00 91.31 98 THR A O 1
ATOM 774 N N . LYS A 1 99 ? -0.841 8.519 17.757 1.00 95.75 99 LYS A N 1
ATOM 775 C CA . LYS A 1 99 ? -1.767 7.494 17.274 1.00 95.75 99 LYS A CA 1
ATOM 776 C C . LYS A 1 99 ? -3.104 8.126 16.907 1.00 95.75 99 LYS A C 1
ATOM 778 O O . LYS A 1 99 ? -3.741 8.748 17.753 1.00 95.75 99 LYS A O 1
ATOM 783 N N . THR A 1 100 ? -3.538 7.930 15.667 1.00 96.12 100 THR A N 1
ATOM 784 C CA . THR A 1 100 ? -4.839 8.390 15.162 1.00 96.12 100 THR A CA 1
ATOM 785 C C . THR A 1 100 ? -5.671 7.197 14.719 1.00 96.12 100 THR A C 1
ATOM 787 O O . THR A 1 100 ? -5.150 6.283 14.087 1.00 96.12 100 THR A O 1
ATOM 790 N N . THR A 1 101 ? -6.962 7.202 15.041 1.00 96.31 101 THR A N 1
ATOM 791 C CA . THR A 1 101 ? -7.894 6.130 14.673 1.00 96.31 101 THR A CA 1
ATOM 792 C C . THR A 1 101 ? -9.119 6.697 13.976 1.00 96.31 101 THR A C 1
ATOM 794 O O . THR A 1 101 ? -9.651 7.716 14.419 1.00 96.31 101 THR A O 1
ATOM 797 N N . ALA A 1 102 ? -9.600 6.028 12.933 1.00 96.06 102 ALA A N 1
ATOM 798 C CA . ALA A 1 102 ? -10.801 6.417 12.204 1.00 96.06 102 ALA A CA 1
ATOM 799 C C . ALA A 1 102 ? -11.574 5.184 11.719 1.00 96.06 102 ALA A C 1
ATOM 801 O O . ALA A 1 102 ? -10.972 4.174 11.366 1.00 96.06 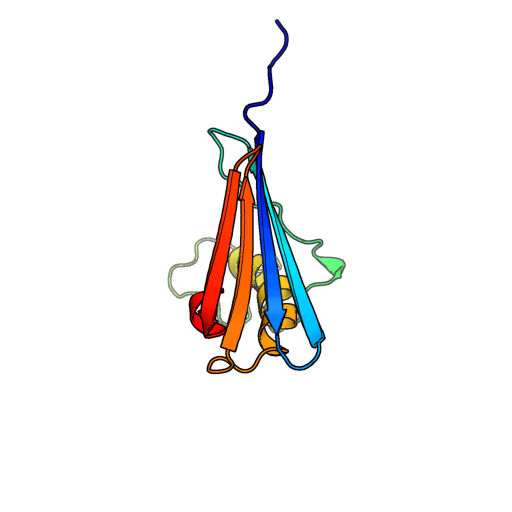102 ALA A O 1
ATOM 802 N N . LYS A 1 103 ? -12.906 5.284 11.661 1.00 95.81 103 LYS A N 1
ATOM 803 C CA . LYS A 1 103 ? -13.764 4.292 11.002 1.00 95.81 103 LYS A CA 1
ATOM 804 C C . LYS A 1 103 ? -14.164 4.837 9.635 1.00 95.81 103 LYS A C 1
ATOM 806 O O . LYS A 1 103 ? -14.858 5.849 9.563 1.00 95.81 103 LYS A O 1
ATOM 811 N N . VAL A 1 104 ? -13.690 4.194 8.575 1.00 95.19 104 VAL A N 1
ATOM 812 C CA . VAL A 1 104 ? -13.816 4.647 7.177 1.00 95.19 104 VAL A CA 1
ATOM 813 C C . VAL A 1 104 ? -14.128 3.460 6.268 1.00 95.19 104 VAL A C 1
ATOM 815 O O . VAL A 1 104 ? -14.137 2.319 6.728 1.00 95.19 104 VAL A O 1
ATOM 818 N N . SER A 1 105 ? -14.421 3.691 4.988 1.00 94.06 105 SER A N 1
ATOM 819 C CA . SER A 1 105 ? -14.470 2.585 4.025 1.00 94.06 105 SER A CA 1
ATOM 820 C C . SER A 1 105 ? -13.062 2.078 3.678 1.00 94.06 105 SER A C 1
ATOM 822 O O . SER A 1 105 ? -12.090 2.829 3.761 1.00 94.06 105 SER A O 1
ATOM 824 N N . ALA A 1 106 ? -12.935 0.814 3.262 1.00 90.31 106 ALA A N 1
ATOM 825 C CA . ALA A 1 106 ? -11.647 0.224 2.893 1.00 90.31 106 ALA A CA 1
ATOM 826 C C . ALA A 1 106 ? -10.924 1.038 1.806 1.00 90.31 106 ALA A C 1
ATOM 828 O O . ALA A 1 106 ? -9.724 1.246 1.896 1.00 90.31 106 ALA A O 1
ATOM 829 N N . GLN A 1 107 ? -11.648 1.565 0.818 1.00 90.62 107 GLN A N 1
ATOM 830 C CA . GLN A 1 107 ? -11.084 2.415 -0.239 1.00 90.62 107 GLN A CA 1
ATOM 831 C C . GLN A 1 107 ? -10.601 3.798 0.230 1.00 90.62 107 GLN A C 1
ATOM 833 O O . GLN A 1 107 ? -9.833 4.428 -0.483 1.00 90.62 107 GLN A O 1
ATOM 838 N N . GLU A 1 108 ? -11.073 4.299 1.374 1.00 91.56 108 GLU A N 1
ATOM 839 C CA . GLU A 1 108 ? -10.582 5.552 1.971 1.00 91.56 108 GLU A CA 1
ATOM 840 C C . GLU A 1 108 ? -9.355 5.321 2.863 1.00 91.56 108 GLU A C 1
ATOM 842 O O . GLU A 1 108 ? -8.598 6.253 3.120 1.00 91.56 108 GLU A O 1
ATOM 847 N N . ALA A 1 109 ? -9.174 4.095 3.361 1.00 88.44 109 ALA A N 1
ATOM 848 C CA . ALA A 1 109 ? -8.037 3.710 4.194 1.00 88.44 109 ALA A CA 1
ATOM 849 C C . ALA A 1 109 ? -6.777 3.339 3.389 1.00 88.44 109 ALA A C 1
ATOM 851 O O . ALA A 1 109 ? -5.708 3.189 3.982 1.00 88.44 109 ALA A O 1
ATOM 852 N N . LEU A 1 110 ? -6.927 3.144 2.077 1.00 82.88 110 LEU A N 1
ATOM 853 C CA . LEU A 1 110 ? -5.939 2.611 1.138 1.00 82.88 110 LEU A CA 1
ATOM 854 C C . LEU A 1 110 ? -5.372 3.684 0.212 1.00 82.88 110 LEU A C 1
ATOM 856 O O . LEU A 1 110 ? -4.176 3.533 -0.135 1.00 82.88 110 LEU A O 1
#

Sequence (110 aa):
MPADADNMLVRYSIESEDGSREVFDLDIDLPQVAIKQPDPSSLPEWAELEYHKCQHCPLTKETHPHCPVAALLVDYGQRTGRMVSYTQVDLTVEQGETKTTAKVSAQEAL

Foldseek 3Di:
DDPPWPWWWKWKWKAAPVGDIDIDIDTAGPPDRDDDFDDPVPDDPCQACPNPPDPPDPDDCVRPRGNRVSRVCPVVCVRLVVFDQQGWIWIWMDIPPDIDIDTDGSVVSD

Secondary structure (DSSP, 8-state):
------EEEEEEEEEETTS-EEEEEEEEESS---PPPPPGGG--GGGBTTTT--TT----TTT-SB-HHHHHHHHHHHHHTTS-TTSEEEEEEEETTEEEEEEEEHHHH-

Radius of gyration: 17.29 Å; chains: 1; bounding box: 47×27×45 Å

pLDDT: mean 86.01, std 11.35, range [41.09, 96.44]